Protein AF-A0A2S7F977-F1 (afdb_monomer_lite)

Secondary structure (DSSP, 8-state):
------BPPEEHHHHHHHHHHSTTEEEEETTT--EEEEEEETTEEEEEEEETTTTEEEE-----HHHHTSEEEEEETTEE-B--

Structure (mmCIF, N/CA/C/O backbone):
data_AF-A0A2S7F977-F1
#
_entry.id   AF-A0A2S7F977-F1
#
loop_
_atom_site.group_PDB
_atom_site.id
_atom_site.type_symbol
_atom_site.label_atom_id
_atom_site.label_alt_id
_atom_site.label_comp_id
_atom_site.label_asym_id
_atom_site.label_entity_id
_atom_site.label_seq_id
_atom_site.pdbx_PDB_ins_code
_atom_site.Cartn_x
_atom_site.Cartn_y
_atom_site.Cartn_z
_atom_site.occupancy
_atom_site.B_iso_or_equiv
_atom_site.auth_seq_id
_atom_site.auth_comp_id
_atom_site.auth_asym_id
_atom_site.auth_atom_id
_atom_site.pdbx_PDB_model_num
ATOM 1 N N . MET A 1 1 ? 16.392 20.568 -22.140 1.00 50.28 1 MET A N 1
ATOM 2 C CA . MET A 1 1 ? 16.374 19.474 -21.146 1.00 50.28 1 MET A CA 1
ATOM 3 C C . MET A 1 1 ? 14.923 19.124 -20.872 1.00 50.28 1 MET A C 1
ATOM 5 O O . MET A 1 1 ? 14.188 20.013 -20.465 1.00 50.28 1 MET A O 1
ATOM 9 N N . GLN A 1 2 ? 14.485 17.895 -21.154 1.00 51.56 2 GLN A N 1
ATOM 10 C CA . GLN A 1 2 ? 13.200 17.414 -20.634 1.00 51.56 2 GLN A CA 1
ATOM 11 C C . GLN A 1 2 ? 13.392 17.132 -19.140 1.00 51.56 2 GLN A C 1
ATOM 13 O O . GLN A 1 2 ? 14.335 16.436 -18.770 1.00 51.56 2 GLN A O 1
ATOM 18 N N . LYS A 1 3 ? 12.560 17.736 -18.285 1.00 64.50 3 LYS A N 1
ATOM 19 C CA . LYS A 1 3 ? 12.523 17.442 -16.847 1.00 64.50 3 LYS A CA 1
ATOM 20 C C . LYS A 1 3 ? 11.936 16.031 -16.720 1.00 64.50 3 LYS A C 1
ATOM 22 O O . LYS A 1 3 ? 10.805 15.820 -17.148 1.00 64.50 3 LYS A O 1
ATOM 27 N N . GLU A 1 4 ? 12.707 15.061 -16.231 1.00 73.19 4 GLU A N 1
ATOM 28 C CA . GLU A 1 4 ? 12.170 13.726 -15.940 1.00 73.19 4 GLU A CA 1
ATOM 29 C C . GLU A 1 4 ? 11.117 13.858 -14.837 1.00 73.19 4 GLU A C 1
ATOM 31 O O . GLU A 1 4 ? 11.426 14.320 -13.739 1.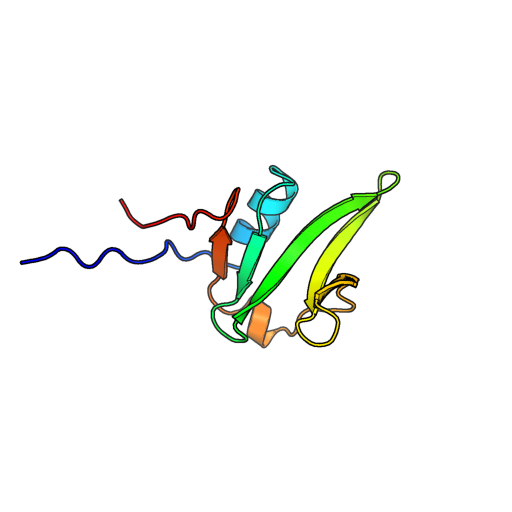00 73.19 4 GLU A O 1
ATOM 36 N N . ILE A 1 5 ? 9.873 13.485 -15.134 1.00 82.25 5 ILE A N 1
ATOM 37 C CA . ILE A 1 5 ? 8.790 13.474 -14.151 1.00 82.25 5 ILE A CA 1
ATOM 38 C C . ILE A 1 5 ? 8.896 12.153 -13.389 1.00 82.25 5 ILE A C 1
ATOM 40 O O . ILE A 1 5 ? 8.675 11.084 -13.964 1.00 82.25 5 ILE A O 1
ATOM 44 N N . LYS A 1 6 ? 9.266 12.220 -12.108 1.00 89.06 6 LYS A N 1
ATOM 45 C CA . LYS A 1 6 ? 9.421 11.046 -11.241 1.00 89.06 6 LYS A CA 1
ATOM 46 C C . LYS A 1 6 ? 8.251 10.945 -10.264 1.00 89.06 6 LYS A C 1
ATOM 48 O O . LYS A 1 6 ? 7.771 11.983 -9.797 1.00 89.06 6 LYS A O 1
ATOM 53 N N . PRO A 1 7 ? 7.740 9.728 -9.989 1.00 93.06 7 PRO A N 1
ATOM 54 C CA . PRO A 1 7 ? 6.782 9.522 -8.915 1.00 93.06 7 PRO A CA 1
ATOM 55 C C . PRO A 1 7 ? 7.348 10.059 -7.608 1.00 93.06 7 PRO A C 1
ATOM 57 O O . PRO A 1 7 ? 8.532 9.886 -7.325 1.00 93.06 7 PRO A O 1
ATOM 60 N N . LYS A 1 8 ? 6.497 10.685 -6.809 1.00 95.62 8 LYS A N 1
ATOM 61 C CA . LYS A 1 8 ? 6.887 11.138 -5.486 1.00 95.62 8 LYS A CA 1
ATOM 62 C C . LYS A 1 8 ? 7.023 9.936 -4.564 1.00 95.62 8 LYS A C 1
ATOM 64 O O . LYS A 1 8 ? 6.091 9.143 -4.421 1.00 95.62 8 LYS A O 1
ATOM 69 N N . GLU A 1 9 ? 8.186 9.825 -3.942 1.00 96.75 9 GLU A N 1
ATOM 70 C CA . GLU A 1 9 ? 8.511 8.726 -3.045 1.00 96.75 9 GLU A CA 1
ATOM 71 C C . GLU A 1 9 ? 8.212 9.078 -1.586 1.00 96.75 9 GLU A C 1
ATOM 73 O O . GLU A 1 9 ? 8.410 10.205 -1.129 1.00 96.75 9 GLU A O 1
ATOM 78 N N . TYR A 1 10 ? 7.760 8.074 -0.846 1.00 97.19 10 TYR A N 1
ATOM 79 C CA . TYR A 1 10 ? 7.348 8.167 0.545 1.00 97.19 10 TYR A CA 1
ATOM 80 C C . TYR A 1 10 ? 8.018 7.085 1.385 1.00 97.19 10 TYR A C 1
ATOM 82 O O . TYR A 1 10 ? 8.258 5.972 0.911 1.00 97.19 10 TYR A O 1
ATOM 90 N N . GLU A 1 11 ? 8.273 7.396 2.653 1.00 97.56 11 GLU A N 1
ATOM 91 C CA . GLU A 1 11 ? 8.495 6.365 3.667 1.00 97.56 11 GLU A CA 1
ATOM 92 C C . GLU A 1 11 ? 7.191 5.600 3.924 1.00 97.56 11 GLU A C 1
ATOM 94 O O . GLU A 1 11 ? 6.093 6.154 3.786 1.00 97.56 11 GLU A O 1
ATOM 99 N N . PHE A 1 12 ? 7.296 4.341 4.356 1.00 95.75 12 PHE A N 1
ATOM 100 C CA . PHE A 1 12 ? 6.119 3.513 4.631 1.00 95.75 12 PHE A CA 1
ATOM 101 C C . PHE A 1 12 ? 5.142 4.169 5.618 1.00 95.75 12 PHE A C 1
ATOM 103 O O . PHE A 1 12 ? 3.935 4.150 5.387 1.00 95.75 12 PHE A O 1
ATOM 110 N N . SER A 1 13 ? 5.640 4.773 6.705 1.00 95.31 13 SER A N 1
ATOM 111 C CA . SER A 1 13 ? 4.790 5.400 7.728 1.00 95.31 13 SER A CA 1
ATOM 112 C C . SER A 1 13 ? 3.938 6.537 7.169 1.00 95.31 13 SER A C 1
ATOM 114 O O . SER A 1 13 ? 2.763 6.655 7.521 1.00 95.31 13 SER A O 1
ATOM 116 N N . ASP A 1 14 ? 4.508 7.344 6.276 1.00 96.56 14 ASP A N 1
ATOM 117 C CA . ASP A 1 14 ? 3.818 8.480 5.667 1.00 96.56 14 ASP A CA 1
ATOM 118 C C . ASP A 1 14 ? 2.804 8.007 4.629 1.00 96.56 14 ASP A C 1
ATOM 120 O O . ASP A 1 14 ? 1.669 8.490 4.603 1.00 96.56 14 ASP A O 1
ATOM 124 N N . ALA A 1 15 ? 3.187 7.022 3.813 1.00 95.94 15 ALA A N 1
ATOM 125 C CA . ALA A 1 15 ? 2.295 6.410 2.839 1.00 95.94 15 ALA A CA 1
ATOM 126 C C . ALA A 1 15 ? 1.088 5.752 3.523 1.00 95.94 15 ALA A C 1
ATOM 128 O O . ALA A 1 15 ? -0.058 5.993 3.141 1.00 95.94 15 ALA A O 1
ATOM 129 N N . TYR A 1 16 ? 1.339 4.977 4.581 1.00 94.56 16 TYR A N 1
ATOM 130 C CA . TYR A 1 16 ? 0.302 4.320 5.369 1.00 94.56 16 TYR A CA 1
ATOM 131 C C . TYR A 1 16 ? -0.636 5.333 6.029 1.00 94.56 16 TYR A C 1
ATOM 133 O O . TYR A 1 16 ? -1.853 5.179 5.955 1.00 94.56 16 TYR A O 1
ATOM 141 N N . LYS A 1 17 ? -0.091 6.390 6.647 1.00 95.06 17 LYS A N 1
ATOM 142 C CA . LYS A 1 17 ? -0.898 7.438 7.283 1.00 95.06 17 LYS A CA 1
ATOM 143 C C . LYS A 1 17 ? -1.814 8.130 6.273 1.00 95.06 17 LYS A C 1
ATOM 145 O O . LYS A 1 17 ? -3.001 8.277 6.544 1.00 95.06 17 LYS A O 1
ATOM 150 N N . LYS A 1 18 ? -1.293 8.488 5.098 1.00 94.50 18 LYS A N 1
ATOM 151 C CA . LYS A 1 18 ? -2.099 9.089 4.028 1.00 94.50 18 LYS A CA 1
ATOM 152 C C . LYS A 1 18 ? -3.213 8.157 3.559 1.00 94.50 18 LYS A C 1
ATOM 154 O O . LYS A 1 18 ? -4.349 8.596 3.446 1.00 94.50 18 LYS A O 1
ATOM 159 N N . ALA A 1 19 ? -2.911 6.876 3.351 1.00 93.62 19 ALA A N 1
ATOM 160 C CA . ALA A 1 19 ? -3.922 5.892 2.971 1.00 93.62 19 ALA A CA 1
ATOM 161 C C . ALA A 1 19 ? -4.961 5.616 4.067 1.00 93.62 19 ALA A C 1
ATOM 163 O O . ALA A 1 19 ? -6.067 5.168 3.780 1.00 93.62 19 ALA A O 1
ATOM 164 N N . LEU A 1 20 ? -4.619 5.872 5.331 1.00 92.50 20 LEU A N 1
ATOM 165 C CA . LEU A 1 20 ? -5.554 5.755 6.444 1.00 92.50 20 LEU A CA 1
ATOM 166 C C . LEU A 1 20 ? -6.515 6.949 6.496 1.00 92.50 20 LEU A C 1
ATOM 168 O O . LEU A 1 20 ? -7.691 6.773 6.806 1.00 92.50 20 LEU A O 1
ATOM 172 N N . GLU A 1 21 ? -6.006 8.149 6.213 1.00 91.56 21 GLU A N 1
ATOM 173 C CA . GLU A 1 21 ? -6.774 9.400 6.164 1.00 91.56 21 GLU A CA 1
ATOM 174 C C . GLU A 1 21 ? -7.660 9.490 4.907 1.00 91.56 21 GLU A C 1
ATOM 176 O O . GLU A 1 21 ? -8.740 10.077 4.957 1.00 91.56 21 GLU A O 1
ATOM 181 N N . ASP A 1 22 ? -7.227 8.878 3.801 1.00 87.81 22 ASP A N 1
ATOM 182 C CA . ASP A 1 22 ? -7.897 8.879 2.499 1.00 87.81 22 ASP A CA 1
ATOM 183 C C . ASP A 1 22 ? -8.025 7.442 1.965 1.00 87.81 22 ASP A C 1
ATOM 185 O O . ASP A 1 22 ? -7.087 6.870 1.404 1.00 87.81 22 ASP A O 1
ATOM 189 N N . GLY A 1 23 ? -9.205 6.849 2.170 1.00 79.62 23 GLY A N 1
ATOM 190 C CA . GLY A 1 23 ? -9.474 5.429 1.907 1.00 79.62 23 GLY A CA 1
ATOM 191 C C . GLY A 1 23 ? -9.400 4.996 0.437 1.00 79.62 23 GLY A C 1
ATOM 192 O O . GLY A 1 23 ? -9.453 3.797 0.167 1.00 79.62 23 GLY A O 1
ATOM 193 N N . ASP A 1 24 ? -9.248 5.937 -0.499 1.00 87.94 24 ASP A N 1
ATOM 194 C CA . ASP A 1 24 ? -9.121 5.664 -1.938 1.00 87.94 24 ASP A CA 1
ATOM 195 C C . ASP A 1 24 ? -7.658 5.637 -2.421 1.00 87.94 24 ASP A C 1
ATOM 197 O O . ASP A 1 24 ? -7.391 5.564 -3.626 1.00 87.94 24 ASP A O 1
ATOM 201 N N . ILE A 1 25 ? -6.691 5.701 -1.500 1.00 95.44 25 ILE A N 1
ATOM 202 C CA . ILE A 1 25 ? -5.266 5.635 -1.832 1.00 95.44 25 ILE A CA 1
ATOM 203 C C . ILE A 1 25 ? -4.785 4.184 -1.890 1.00 95.44 25 ILE A C 1
ATOM 205 O O . ILE A 1 25 ? -4.914 3.401 -0.942 1.00 95.44 25 ILE A O 1
ATOM 209 N N . ILE A 1 26 ? -4.126 3.861 -2.999 1.00 96.81 26 ILE A N 1
ATOM 210 C CA . ILE A 1 26 ? -3.295 2.673 -3.152 1.00 96.81 26 ILE A CA 1
ATOM 211 C C . ILE A 1 26 ? -1.845 3.075 -2.893 1.00 96.81 26 ILE A C 1
ATOM 213 O O . ILE A 1 26 ? -1.315 3.994 -3.520 1.00 96.81 26 ILE A O 1
ATOM 217 N N . ILE A 1 27 ? -1.184 2.356 -1.991 1.00 96.75 27 ILE A N 1
ATOM 218 C CA . ILE A 1 27 ? 0.255 2.483 -1.759 1.00 96.75 27 ILE A CA 1
ATOM 219 C C . ILE A 1 27 ? 0.961 1.325 -2.455 1.00 96.75 27 ILE A C 1
ATOM 221 O O . ILE A 1 27 ? 0.562 0.169 -2.313 1.00 96.75 27 ILE A O 1
ATOM 225 N N . THR A 1 28 ? 1.991 1.621 -3.238 1.00 96.88 28 THR A N 1
ATOM 226 C CA . THR A 1 28 ? 2.763 0.594 -3.953 1.00 96.88 28 THR A CA 1
ATOM 227 C C . THR A 1 28 ? 4.188 0.601 -3.447 1.00 96.88 28 THR A C 1
ATOM 229 O O . THR A 1 28 ? 4.835 1.651 -3.452 1.00 96.88 28 THR A O 1
ATOM 232 N N . SER A 1 29 ? 4.686 -0.561 -3.035 1.00 95.44 29 SER A N 1
ATOM 233 C CA . SER A 1 29 ? 6.087 -0.678 -2.656 1.00 95.44 29 SER A CA 1
ATOM 234 C C . SER A 1 29 ? 6.972 -0.657 -3.891 1.00 95.44 29 SER A C 1
ATOM 236 O O . SER A 1 29 ? 6.743 -1.390 -4.856 1.00 95.44 29 SER A O 1
ATOM 238 N N . LEU A 1 30 ? 8.040 0.136 -3.865 1.00 95.38 30 LEU A N 1
ATOM 239 C CA . LEU A 1 30 ? 9.010 0.132 -4.952 1.00 95.38 30 LEU A CA 1
ATOM 240 C C . LEU A 1 30 ? 9.926 -1.096 -4.933 1.00 95.38 30 LEU A C 1
ATOM 242 O O . LEU A 1 30 ? 10.527 -1.367 -5.977 1.00 95.38 30 LEU A O 1
ATOM 246 N N . LYS A 1 31 ? 9.973 -1.857 -3.831 1.00 94.38 31 LYS A N 1
ATOM 247 C CA . LYS A 1 31 ? 10.738 -3.106 -3.717 1.00 94.38 31 LYS A CA 1
ATOM 248 C C . LYS A 1 31 ? 10.058 -4.278 -4.419 1.00 94.38 31 LYS A C 1
ATOM 250 O O . LYS A 1 31 ? 10.601 -4.784 -5.396 1.00 94.38 31 LYS A O 1
ATOM 255 N N . SER A 1 32 ? 8.891 -4.704 -3.935 1.00 92.81 32 SER A N 1
ATOM 256 C CA . SER A 1 32 ? 8.152 -5.848 -4.494 1.00 92.81 32 SER A CA 1
ATOM 257 C C . SER A 1 32 ? 7.282 -5.491 -5.698 1.00 92.81 32 SER A C 1
ATOM 259 O O . SER A 1 32 ? 6.947 -6.370 -6.484 1.00 92.81 32 SER A O 1
ATOM 261 N N . LYS A 1 33 ? 6.925 -4.207 -5.853 1.00 93.69 33 LYS A N 1
ATOM 262 C CA . LYS A 1 33 ? 5.833 -3.736 -6.727 1.00 93.69 33 LYS A CA 1
ATOM 263 C C . LYS A 1 33 ? 4.442 -4.193 -6.284 1.00 93.69 33 LYS A C 1
ATOM 265 O O . LYS A 1 33 ? 3.477 -3.970 -7.018 1.00 93.69 33 LYS A O 1
ATOM 270 N N . ASP A 1 34 ? 4.316 -4.753 -5.083 1.00 93.88 34 ASP A N 1
ATOM 271 C CA . ASP A 1 34 ? 3.021 -5.096 -4.515 1.00 93.88 34 ASP A CA 1
ATOM 272 C C . ASP A 1 34 ? 2.226 -3.827 -4.199 1.00 93.88 34 ASP A C 1
ATOM 274 O O . ASP A 1 34 ? 2.750 -2.819 -3.705 1.00 93.88 34 ASP A O 1
ATOM 278 N N . LYS A 1 35 ? 0.929 -3.897 -4.505 1.00 95.44 35 LYS A N 1
ATOM 279 C CA . LYS A 1 35 ? -0.039 -2.833 -4.249 1.00 95.44 35 LYS A CA 1
ATOM 280 C C . LYS A 1 35 ? -0.815 -3.138 -2.984 1.00 95.44 35 LYS A C 1
ATOM 282 O O . LYS A 1 35 ? -1.274 -4.265 -2.789 1.00 95.44 35 LYS A O 1
ATOM 287 N N . TYR A 1 36 ? -1.036 -2.115 -2.175 1.00 95.50 36 TYR A N 1
ATOM 288 C CA . TYR A 1 36 ? -1.752 -2.214 -0.917 1.00 95.50 36 TYR A CA 1
ATOM 289 C C . TYR A 1 36 ? -2.788 -1.105 -0.804 1.00 95.50 36 TYR A C 1
ATOM 291 O O . TYR A 1 36 ? -2.606 -0.014 -1.336 1.00 95.50 36 TYR A O 1
ATOM 299 N N . ARG A 1 37 ? -3.871 -1.381 -0.083 1.00 95.19 37 ARG A N 1
ATOM 300 C CA . ARG A 1 37 ? -4.871 -0.376 0.287 1.00 95.19 37 ARG A CA 1
ATOM 301 C C . ARG A 1 37 ? -5.375 -0.629 1.693 1.00 95.19 37 ARG A C 1
ATOM 303 O O . ARG A 1 37 ? -5.319 -1.761 2.184 1.00 95.19 37 ARG A O 1
ATOM 310 N N . ILE A 1 38 ? -5.890 0.413 2.321 1.00 93.75 38 ILE A N 1
ATOM 311 C CA . ILE A 1 38 ? -6.516 0.313 3.631 1.00 93.75 38 ILE A CA 1
ATOM 312 C C . ILE A 1 38 ? -8.029 0.248 3.441 1.00 93.75 38 ILE A C 1
ATOM 314 O O . ILE A 1 38 ? -8.615 1.053 2.730 1.00 93.75 38 ILE A O 1
ATOM 318 N N . GLU A 1 39 ? -8.669 -0.723 4.084 1.00 91.94 39 GLU A N 1
ATOM 319 C CA . GLU A 1 39 ? -10.124 -0.832 4.136 1.00 91.94 39 GLU A CA 1
ATOM 320 C C . GLU A 1 39 ? -10.603 -0.716 5.579 1.00 91.94 39 GLU A C 1
ATOM 322 O O . GLU A 1 39 ? -10.102 -1.407 6.470 1.00 91.94 39 GLU A O 1
ATOM 327 N N . ASN A 1 40 ? -11.621 0.110 5.805 1.00 87.62 40 ASN A N 1
ATOM 328 C CA . ASN A 1 40 ? -12.324 0.176 7.080 1.00 87.62 40 ASN A CA 1
ATOM 329 C C . ASN A 1 40 ? -13.608 -0.653 6.979 1.00 87.62 40 ASN A C 1
ATOM 331 O O . ASN A 1 40 ? -14.566 -0.254 6.322 1.00 87.62 40 ASN A O 1
ATOM 335 N N . VAL A 1 41 ? -13.625 -1.820 7.624 1.00 83.81 41 VAL A N 1
ATOM 336 C CA . VAL A 1 41 ? -14.772 -2.742 7.629 1.00 83.81 41 VAL A CA 1
ATOM 337 C C . VAL A 1 41 ? -15.231 -2.928 9.067 1.00 83.81 41 VAL A C 1
ATOM 339 O O . VAL A 1 41 ? -14.449 -3.385 9.900 1.00 83.81 41 VAL A O 1
ATOM 342 N N . GLU A 1 42 ? -16.485 -2.570 9.362 1.00 84.81 42 GLU A N 1
ATOM 343 C CA . GLU A 1 42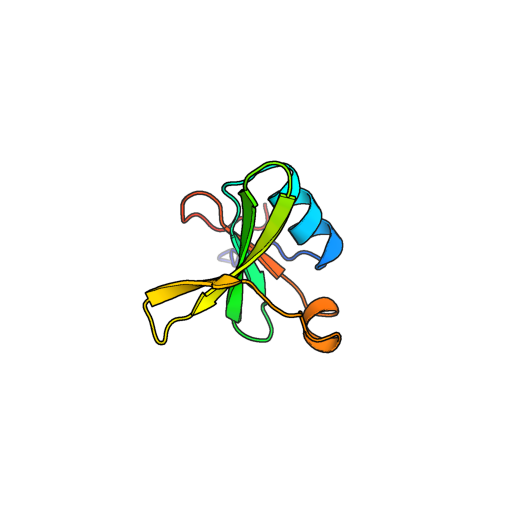 ? -17.095 -2.721 10.698 1.00 84.81 42 GLU A CA 1
ATOM 344 C C . GLU A 1 42 ? -16.268 -2.062 11.822 1.00 84.81 42 GLU A C 1
ATOM 346 O O . GLU A 1 42 ? -16.061 -2.632 12.893 1.00 84.81 42 GLU A O 1
ATOM 351 N N . GLY A 1 43 ? -15.722 -0.870 11.560 1.00 83.75 43 GLY A N 1
ATOM 352 C CA . GLY A 1 43 ? -14.887 -0.143 12.523 1.00 83.75 43 GLY A CA 1
ATOM 353 C C . GLY A 1 43 ? -13.484 -0.727 12.727 1.00 83.75 43 GLY A C 1
ATOM 354 O O . GLY A 1 43 ? -12.755 -0.261 13.600 1.00 83.75 43 GLY A O 1
ATOM 355 N N . LYS A 1 44 ? -13.078 -1.727 11.933 1.00 85.75 44 LYS A N 1
ATOM 356 C CA . LYS A 1 44 ? -11.720 -2.283 11.937 1.00 85.75 44 LYS A CA 1
ATOM 357 C C . LYS A 1 44 ? -10.978 -1.886 10.670 1.00 85.75 44 LYS A C 1
ATOM 359 O O . LYS A 1 44 ? -11.407 -2.213 9.563 1.00 85.75 44 LYS A O 1
ATOM 364 N N . THR A 1 45 ? -9.828 -1.253 10.852 1.00 89.75 45 THR A N 1
ATOM 365 C CA . THR A 1 45 ? -8.871 -0.975 9.782 1.00 89.75 45 THR A CA 1
ATOM 366 C C . THR A 1 45 ? -8.140 -2.259 9.401 1.00 89.75 45 THR A C 1
ATOM 368 O O . THR A 1 45 ? -7.568 -2.941 10.254 1.00 89.75 45 THR A O 1
ATOM 371 N N . LYS A 1 46 ? -8.168 -2.607 8.116 1.00 90.81 46 LYS A N 1
ATOM 372 C CA . LYS A 1 46 ? -7.481 -3.772 7.552 1.00 90.81 46 LYS A CA 1
ATOM 373 C C . LYS A 1 46 ? -6.598 -3.331 6.400 1.00 90.81 46 LYS A C 1
ATOM 375 O O . LYS A 1 46 ? -7.062 -2.663 5.482 1.00 90.81 46 LYS A O 1
ATOM 380 N N . LEU A 1 47 ? -5.350 -3.782 6.414 1.00 92.81 47 LEU A N 1
ATOM 381 C CA . LEU A 1 47 ? -4.484 -3.669 5.254 1.00 92.81 47 LEU A CA 1
ATOM 382 C C . LEU A 1 47 ? -4.796 -4.805 4.276 1.00 92.81 47 LEU A C 1
ATOM 384 O O . LEU A 1 47 ? -4.827 -5.985 4.647 1.00 92.81 47 LEU A O 1
ATOM 388 N N . LYS A 1 48 ? -5.014 -4.449 3.018 1.00 94.94 48 LYS A N 1
ATOM 389 C CA . LYS A 1 48 ? -5.159 -5.386 1.911 1.00 94.94 48 LYS A CA 1
ATOM 390 C C . LYS A 1 48 ? -3.952 -5.297 1.000 1.00 94.94 48 LYS A C 1
ATOM 392 O O . LYS A 1 48 ? -3.411 -4.212 0.823 1.00 94.94 48 LYS A O 1
ATOM 397 N N . PHE A 1 49 ? -3.588 -6.411 0.383 1.00 95.12 49 PHE A N 1
ATOM 398 C CA . PHE A 1 49 ? -2.664 -6.433 -0.745 1.00 95.12 49 PHE A CA 1
ATOM 399 C C . PHE A 1 49 ? -3.384 -6.963 -1.985 1.00 95.12 49 PHE A C 1
ATOM 401 O O . PHE A 1 49 ? -4.309 -7.778 -1.876 1.00 95.12 49 PHE A O 1
ATOM 408 N N . PHE A 1 50 ? -2.987 -6.485 -3.154 1.00 95.50 50 PHE A N 1
ATOM 409 C CA . PHE A 1 50 ? -3.524 -6.953 -4.420 1.00 95.50 50 PHE A CA 1
ATOM 410 C C . PHE A 1 50 ? -2.815 -8.240 -4.840 1.00 95.50 50 PHE A C 1
ATOM 412 O O . PHE A 1 50 ? -1.594 -8.273 -4.969 1.00 95.50 50 PHE A O 1
ATOM 419 N N . SER A 1 51 ? -3.577 -9.307 -5.064 1.00 93.25 51 SER A N 1
ATOM 420 C CA . SER A 1 51 ? -3.052 -10.576 -5.559 1.00 93.25 51 SER A CA 1
ATOM 421 C C . SER A 1 51 ? -3.363 -10.709 -7.043 1.00 93.25 51 SER A C 1
ATOM 423 O O . SER A 1 51 ? -4.504 -10.976 -7.415 1.00 93.25 51 SER A O 1
ATOM 425 N N . SER A 1 52 ? -2.337 -10.587 -7.886 1.00 89.81 52 SER A N 1
ATOM 426 C CA . SER A 1 52 ? -2.457 -10.780 -9.338 1.00 89.81 52 SER A CA 1
ATOM 427 C C . SER A 1 52 ? -2.882 -12.202 -9.719 1.00 89.81 52 SER A C 1
ATOM 429 O O . SER A 1 52 ? -3.529 -12.396 -10.741 1.00 89.81 52 SER A O 1
ATOM 431 N N . THR A 1 53 ? -2.582 -13.200 -8.880 1.00 92.44 53 THR A N 1
ATOM 432 C CA . THR A 1 53 ? -2.969 -14.605 -9.097 1.00 92.44 53 THR A CA 1
ATOM 433 C C . THR A 1 53 ? -4.482 -14.810 -9.160 1.00 92.44 53 THR A C 1
ATOM 435 O O . THR A 1 53 ? -4.941 -15.699 -9.870 1.00 92.44 53 THR A O 1
ATOM 438 N N . ILE A 1 54 ? -5.254 -14.025 -8.403 1.00 93.19 54 ILE A N 1
ATOM 439 C CA . ILE A 1 54 ? -6.722 -14.137 -8.343 1.00 93.19 54 ILE A CA 1
ATOM 440 C C . ILE A 1 54 ? -7.434 -12.834 -8.722 1.00 93.19 54 ILE A C 1
ATOM 442 O O . ILE A 1 54 ? -8.632 -12.716 -8.482 1.00 93.19 54 ILE A O 1
ATOM 446 N N . ASP A 1 55 ? -6.685 -11.863 -9.252 1.00 93.50 55 ASP A N 1
ATOM 447 C CA . ASP A 1 55 ? -7.156 -10.531 -9.648 1.00 93.50 55 ASP A CA 1
ATOM 448 C C . ASP A 1 55 ? -8.017 -9.837 -8.574 1.00 93.50 55 ASP A C 1
ATOM 450 O O . ASP A 1 55 ? -9.095 -9.305 -8.835 1.00 93.50 55 ASP A O 1
ATOM 454 N N . ASN A 1 56 ? -7.594 -9.923 -7.305 1.00 95.38 56 ASN A N 1
ATOM 455 C CA . ASN A 1 56 ? -8.412 -9.441 -6.190 1.00 95.38 56 ASN A CA 1
ATOM 456 C C . ASN A 1 56 ? -7.596 -9.035 -4.952 1.00 95.38 56 ASN A C 1
ATOM 458 O O . ASN A 1 56 ? -6.454 -9.456 -4.747 1.00 95.38 56 ASN A O 1
ATOM 462 N N . TRP A 1 57 ? -8.221 -8.238 -4.086 1.00 95.00 57 TRP A N 1
ATOM 463 C CA . TRP A 1 57 ? -7.671 -7.763 -2.821 1.00 95.00 57 TRP A CA 1
ATOM 464 C C . TRP A 1 57 ? -7.813 -8.806 -1.714 1.00 95.00 57 TRP A C 1
ATOM 466 O O . TRP A 1 57 ? -8.904 -9.293 -1.406 1.00 95.00 57 TRP A O 1
ATOM 476 N N . ARG A 1 58 ? -6.704 -9.114 -1.044 1.00 94.88 58 ARG A N 1
ATOM 477 C CA . ARG A 1 58 ? -6.649 -10.076 0.062 1.00 94.88 58 ARG A CA 1
ATOM 478 C C . ARG A 1 58 ? -6.181 -9.403 1.337 1.00 94.88 58 ARG A C 1
ATOM 480 O O . ARG A 1 58 ? -5.452 -8.422 1.287 1.00 94.88 58 ARG A O 1
ATOM 487 N N . ASN A 1 59 ? -6.583 -9.942 2.488 1.00 93.31 59 ASN A N 1
ATOM 488 C CA . ASN A 1 59 ? -6.025 -9.505 3.770 1.00 93.31 59 ASN A CA 1
ATOM 489 C C . ASN A 1 59 ? -4.508 -9.684 3.734 1.00 93.31 59 ASN A C 1
ATOM 491 O O . ASN A 1 59 ? -4.035 -10.782 3.442 1.00 93.31 59 ASN A O 1
ATOM 495 N N . CYS A 1 60 ? -3.774 -8.617 4.028 1.00 91.88 60 CYS A N 1
ATOM 496 C CA . CYS A 1 60 ? -2.334 -8.673 4.190 1.00 91.88 60 CYS A CA 1
ATOM 497 C C . CYS A 1 60 ? -2.034 -9.249 5.584 1.00 91.88 60 CYS A C 1
ATOM 499 O O . CYS A 1 60 ? -2.413 -8.625 6.577 1.00 91.88 60 CYS A O 1
ATOM 501 N N . PRO A 1 61 ? -1.430 -10.448 5.692 1.00 86.38 61 PRO A N 1
ATOM 502 C CA . PRO A 1 61 ? -1.159 -11.056 6.992 1.00 86.38 61 PRO A CA 1
ATOM 503 C C . PRO A 1 61 ? -0.019 -10.340 7.729 1.00 86.38 61 PRO A C 1
ATOM 505 O O . PRO A 1 61 ? -0.053 -10.241 8.951 1.00 86.38 61 PRO A O 1
ATOM 508 N N . PHE A 1 62 ? 0.977 -9.846 6.991 1.00 86.00 62 PHE A N 1
ATOM 509 C CA . PHE A 1 62 ? 2.098 -9.053 7.485 1.00 86.00 62 PHE A CA 1
ATOM 510 C C . PHE A 1 62 ? 2.819 -8.384 6.306 1.00 86.00 62 PHE A C 1
ATOM 512 O O . PHE A 1 62 ? 2.731 -8.855 5.171 1.00 86.00 62 PHE A O 1
ATOM 519 N N . ILE A 1 63 ? 3.571 -7.320 6.594 1.00 89.25 63 ILE A N 1
ATOM 520 C CA . ILE A 1 63 ? 4.560 -6.738 5.680 1.00 89.25 63 ILE A CA 1
ATOM 521 C C . ILE A 1 63 ? 5.953 -7.086 6.219 1.00 89.25 63 ILE A C 1
ATOM 523 O O . ILE A 1 63 ? 6.194 -6.999 7.423 1.00 89.25 63 ILE A O 1
ATOM 527 N N . LEU A 1 64 ? 6.868 -7.495 5.338 1.00 90.75 64 LEU A N 1
ATOM 528 C CA . LEU A 1 64 ? 8.255 -7.778 5.710 1.00 90.75 64 LEU A CA 1
ATOM 529 C C . LEU A 1 64 ? 8.978 -6.492 6.138 1.00 90.75 64 LEU A C 1
ATOM 531 O O . LEU A 1 64 ? 8.794 -5.442 5.532 1.00 90.75 64 LEU A O 1
ATOM 535 N N . ALA A 1 65 ? 9.859 -6.571 7.137 1.00 92.06 65 ALA A N 1
ATOM 536 C CA . ALA A 1 65 ? 10.601 -5.401 7.622 1.00 92.06 65 ALA A CA 1
ATOM 537 C C . ALA A 1 65 ? 11.397 -4.704 6.506 1.00 92.06 65 ALA A C 1
ATOM 539 O O . ALA A 1 65 ? 11.387 -3.484 6.395 1.00 92.06 65 ALA A O 1
ATOM 540 N N . GLU A 1 66 ? 12.020 -5.482 5.622 1.00 90.56 66 GLU A N 1
ATOM 541 C CA . GLU A 1 66 ? 12.774 -4.935 4.494 1.00 90.56 66 GLU A CA 1
ATOM 542 C C . GLU A 1 66 ? 11.898 -4.224 3.450 1.00 90.56 66 GLU A C 1
ATOM 544 O O . GLU A 1 66 ? 12.409 -3.464 2.630 1.00 90.56 66 GLU A O 1
ATOM 549 N N . GLU A 1 67 ? 10.602 -4.526 3.435 1.00 90.00 67 GLU A N 1
ATOM 550 C CA . GLU A 1 67 ? 9.612 -3.862 2.592 1.00 90.00 67 GLU A CA 1
ATOM 551 C C . GLU A 1 67 ? 9.217 -2.514 3.205 1.00 90.00 67 GLU A C 1
ATOM 553 O O . GLU A 1 67 ? 9.154 -1.499 2.516 1.00 90.00 67 GLU A O 1
ATOM 558 N N . ILE A 1 68 ? 9.031 -2.491 4.530 1.00 92.94 68 ILE A N 1
ATOM 559 C CA . ILE A 1 68 ? 8.750 -1.279 5.312 1.00 92.94 68 ILE A CA 1
ATOM 560 C C . ILE A 1 68 ? 9.892 -0.268 5.180 1.00 92.94 68 ILE A C 1
ATOM 562 O O . ILE A 1 68 ? 9.637 0.926 5.066 1.00 92.94 68 ILE A O 1
ATOM 566 N N . SER A 1 69 ? 11.143 -0.736 5.172 1.00 92.31 69 SER A N 1
ATOM 567 C CA . SER A 1 69 ? 12.327 0.118 5.007 1.00 92.31 69 SER A CA 1
ATOM 568 C C . SER A 1 69 ? 12.559 0.605 3.570 1.00 92.31 69 SER A C 1
ATOM 570 O O . SER A 1 69 ? 13.556 1.280 3.321 1.00 92.31 69 SER A O 1
ATOM 572 N N . ASN A 1 70 ? 11.703 0.233 2.612 1.00 94.38 70 ASN A N 1
ATOM 573 C CA . ASN A 1 70 ? 11.798 0.708 1.235 1.00 94.38 70 ASN A CA 1
ATOM 574 C C . ASN A 1 70 ? 10.917 1.943 0.989 1.00 94.38 70 ASN A C 1
ATOM 576 O O . ASN A 1 70 ? 10.158 2.378 1.853 1.00 94.38 70 ASN A O 1
ATOM 580 N N . LYS A 1 71 ? 11.026 2.503 -0.216 1.00 96.88 71 LYS A N 1
ATOM 581 C CA . LYS A 1 71 ? 10.241 3.639 -0.687 1.00 96.88 71 LYS A CA 1
ATOM 582 C C . LYS A 1 71 ? 8.919 3.184 -1.289 1.00 96.88 71 LYS A C 1
ATOM 584 O O . LYS A 1 71 ? 8.808 2.107 -1.879 1.00 96.88 71 LYS A O 1
ATOM 589 N N . TRP A 1 72 ? 7.926 4.048 -1.160 1.00 97.38 72 TRP A N 1
ATOM 590 C CA . TRP A 1 72 ? 6.553 3.803 -1.572 1.00 97.38 72 TRP A CA 1
ATOM 591 C C . TRP A 1 72 ? 6.060 4.936 -2.457 1.00 97.38 72 TRP A C 1
ATOM 593 O O . TRP A 1 72 ? 6.481 6.079 -2.304 1.00 97.38 72 TRP A O 1
ATOM 603 N N . ILE A 1 73 ? 5.144 4.625 -3.365 1.00 97.38 73 ILE A N 1
ATOM 604 C CA . ILE A 1 73 ? 4.434 5.627 -4.165 1.00 97.38 73 ILE A CA 1
ATOM 605 C C . ILE A 1 73 ? 2.946 5.572 -3.856 1.00 97.38 73 ILE A C 1
ATOM 607 O O . ILE A 1 73 ? 2.423 4.526 -3.457 1.00 97.38 73 ILE A O 1
ATOM 611 N N . LEU A 1 74 ? 2.274 6.699 -4.061 1.00 96.88 74 LEU A N 1
ATOM 612 C CA . LEU A 1 74 ? 0.839 6.831 -3.854 1.00 96.88 74 LEU A CA 1
ATOM 613 C C . LEU A 1 74 ? 0.131 6.939 -5.195 1.00 96.88 74 LEU A C 1
ATOM 615 O O . LEU A 1 74 ? 0.557 7.687 -6.075 1.00 96.88 74 LEU A O 1
ATOM 619 N N . GLU A 1 75 ? -0.970 6.214 -5.315 1.00 96.50 75 GLU A N 1
ATOM 620 C CA . GLU A 1 75 ? -1.895 6.269 -6.436 1.00 96.50 75 GLU A CA 1
ATOM 621 C C . GLU A 1 75 ? -3.293 6.565 -5.885 1.00 96.50 75 GLU A C 1
ATOM 623 O O . GLU A 1 75 ? -3.755 5.892 -4.963 1.00 96.50 75 GLU A O 1
ATOM 628 N N . LYS A 1 76 ? -3.972 7.568 -6.444 1.00 94.44 76 LYS A N 1
ATOM 629 C CA . LYS A 1 76 ? -5.361 7.905 -6.118 1.00 94.44 76 LYS A CA 1
ATOM 630 C C . LYS A 1 76 ? -6.185 7.900 -7.395 1.00 94.44 76 LYS A C 1
ATOM 632 O O . LYS A 1 76 ? -5.835 8.583 -8.353 1.00 94.44 76 LYS A O 1
ATOM 637 N N . ASN A 1 77 ? -7.279 7.138 -7.417 1.00 88.75 77 ASN A N 1
ATOM 638 C CA . ASN A 1 77 ? -8.147 6.996 -8.596 1.00 88.75 77 ASN A CA 1
ATOM 639 C C . ASN A 1 77 ? -7.380 6.624 -9.886 1.00 88.75 77 ASN A C 1
ATOM 641 O O . ASN A 1 77 ? -7.689 7.125 -10.965 1.00 88.75 77 ASN A O 1
ATOM 645 N N . GLY A 1 78 ? -6.348 5.781 -9.772 1.00 86.81 78 GLY A N 1
ATOM 646 C CA . GLY A 1 78 ? -5.502 5.378 -10.901 1.00 86.81 78 GLY A CA 1
ATOM 647 C C . GLY A 1 78 ? -4.445 6.406 -11.325 1.00 86.81 78 GLY A C 1
ATOM 648 O O . GLY A 1 78 ? -3.752 6.184 -12.315 1.00 86.81 78 GLY A O 1
ATOM 649 N N . VAL A 1 79 ? -4.299 7.520 -10.599 1.00 90.94 79 VAL A N 1
ATOM 650 C CA . VAL A 1 79 ? -3.305 8.565 -10.878 1.00 90.94 79 VAL A CA 1
ATOM 651 C C . VAL A 1 79 ? -2.215 8.545 -9.811 1.00 90.94 79 VAL A C 1
ATOM 653 O O . VAL A 1 79 ? -2.496 8.704 -8.624 1.00 90.94 79 VAL A O 1
ATOM 656 N N . VAL A 1 80 ? -0.965 8.363 -10.237 1.00 93.19 80 VAL A N 1
ATOM 657 C CA . VAL A 1 80 ? 0.217 8.406 -9.363 1.00 93.19 80 VAL A CA 1
ATOM 658 C C . VAL A 1 80 ? 0.557 9.855 -9.003 1.00 93.19 80 VAL A C 1
ATOM 660 O O . VAL A 1 80 ? 0.468 10.746 -9.847 1.00 93.19 80 VAL A O 1
ATOM 663 N N . GLU A 1 81 ? 0.951 10.108 -7.754 1.00 91.44 81 GLU A N 1
ATOM 664 C CA . GLU A 1 81 ? 1.478 11.416 -7.345 1.00 91.44 81 GLU A CA 1
ATOM 665 C C . GLU A 1 81 ? 2.929 11.580 -7.830 1.00 91.44 81 GLU A C 1
ATOM 667 O O . GLU A 1 81 ? 3.770 10.709 -7.604 1.00 91.44 81 GLU A O 1
ATOM 672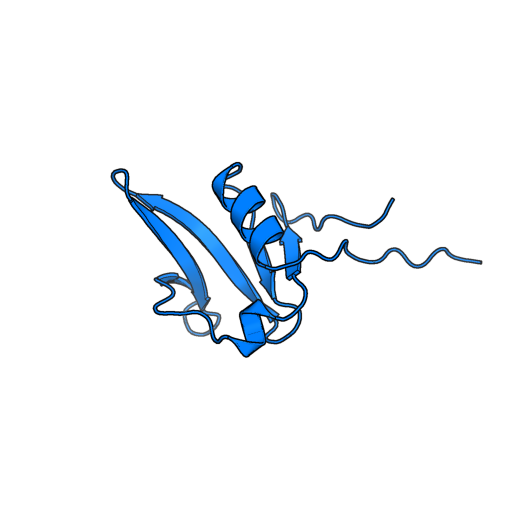 N N . TYR A 1 82 ? 3.239 12.705 -8.478 1.00 90.12 82 TYR A N 1
ATOM 673 C CA . TYR A 1 82 ? 4.565 13.009 -9.028 1.00 90.12 82 TYR A CA 1
ATOM 674 C C . TYR A 1 82 ? 5.214 14.194 -8.311 1.00 90.12 82 TYR A C 1
ATOM 676 O O . TYR A 1 82 ? 4.532 15.021 -7.702 1.00 90.12 82 TYR A O 1
ATOM 684 N N . GLU A 1 83 ? 6.540 14.279 -8.386 1.00 88.25 83 GLU A N 1
ATOM 685 C CA . GLU A 1 83 ? 7.286 15.444 -7.912 1.00 88.25 83 GLU A CA 1
ATOM 686 C C . G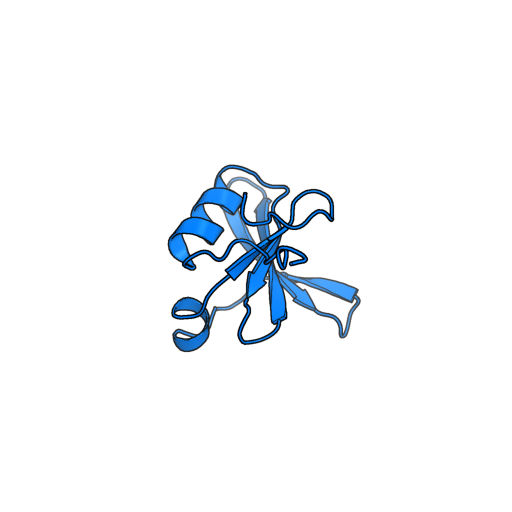LU A 1 83 ? 6.926 16.696 -8.734 1.00 88.25 83 GLU A C 1
ATOM 688 O O . GLU A 1 83 ? 6.865 16.656 -9.965 1.00 88.25 83 GLU A O 1
ATOM 693 N N . SER A 1 84 ? 6.679 17.809 -8.040 1.00 74.12 84 SER A N 1
ATOM 694 C CA . SER A 1 84 ? 6.396 19.137 -8.612 1.00 7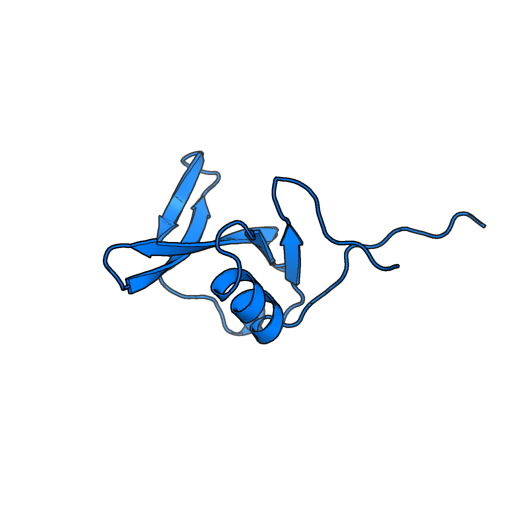4.12 84 SER A CA 1
ATOM 695 C C . SER A 1 84 ? 7.671 19.874 -9.035 1.00 74.12 84 SER A C 1
ATOM 697 O O . SER A 1 84 ? 8.589 19.966 -8.194 1.00 74.12 84 SER A O 1
#

pLDDT: mean 90.71, std 8.38, range [50.28, 97.56]

Organism: Clostridium bu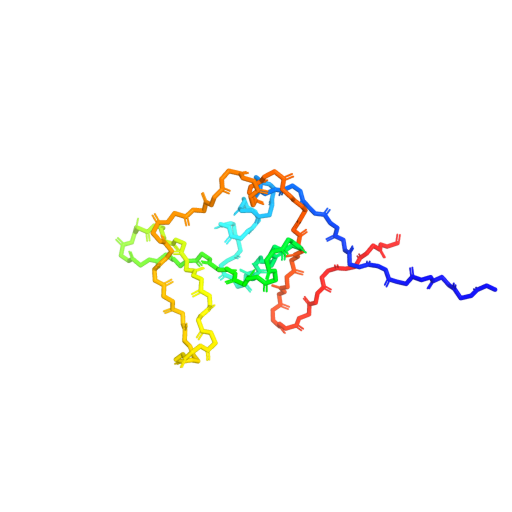tyricum (NCBI:txid1492)

Radius of gyration: 13.34 Å; chains: 1; bounding box: 34×34×34 Å

Foldseek 3Di:
DPDDWAFDKDQLVVLVVVLVVPQQKWKAQPPPRWIWHWDQDPNDIFIWIQDPVVRDTDTDPDDDPVSNRGIIWIDGPNRTHIDD

Sequence (84 aa):
MQKEIKPKEYEFSDAYKKALEDGDIIITSLKSKDKYRIENVEGKTKLKFFSSTIDNWRNCPFILAEEISNKWILEKNGVVEYES